Protein AF-A0A972RZ52-F1 (afdb_monomer_lite)

Secondary structure (DSSP, 8-state):
--HHHHHHHHHTTS------EEEES-HHHHTT--EEEEEES-HHHHHHHHHHHHHTT-EE-TT-SEEEEEEEEEGGG---HHHHHTTTS-SEEEEEEEEETTEEEEEEEEEE-S-----

Structure (mmCIF, N/CA/C/O backbone):
data_AF-A0A972RZ52-F1
#
_entry.id   AF-A0A972RZ52-F1
#
loop_
_atom_site.group_PDB
_atom_site.id
_atom_site.type_symbol
_atom_site.label_atom_id
_atom_site.label_alt_id
_atom_site.label_comp_id
_atom_site.label_asym_id
_atom_site.label_entity_id
_atom_site.label_seq_id
_atom_site.pdbx_PDB_ins_code
_atom_site.Cartn_x
_atom_site.Cartn_y
_atom_site.Cartn_z
_atom_site.occupancy
_atom_site.B_iso_or_equiv
_atom_site.auth_seq_id
_atom_site.auth_comp_id
_atom_site.auth_asym_id
_atom_site.auth_atom_id
_atom_site.pdbx_PDB_model_num
ATOM 1 N N . MET A 1 1 ? -23.171 27.360 -36.506 1.00 48.06 1 MET A N 1
ATOM 2 C CA . MET A 1 1 ? -22.912 25.990 -35.999 1.00 48.06 1 MET A CA 1
ATOM 3 C C . MET A 1 1 ? -21.419 25.613 -35.884 1.00 48.06 1 MET A C 1
ATOM 5 O O . MET A 1 1 ? -21.127 24.480 -35.544 1.00 48.06 1 MET A O 1
ATOM 9 N N . ARG A 1 2 ? -20.450 26.535 -36.072 1.00 52.03 2 ARG A N 1
ATOM 10 C CA . ARG A 1 2 ? -18.999 26.223 -36.000 1.00 52.03 2 ARG A CA 1
ATOM 11 C C . ARG A 1 2 ? -18.376 26.332 -34.592 1.00 52.03 2 ARG A C 1
ATOM 13 O O . ARG A 1 2 ? -17.298 25.805 -34.363 1.00 52.03 2 ARG A O 1
ATOM 20 N N . LYS A 1 3 ? -19.057 26.997 -33.645 1.00 50.22 3 LYS A N 1
ATOM 21 C CA . LYS A 1 3 ? -18.585 27.206 -32.258 1.00 50.22 3 LYS A CA 1
ATOM 22 C C . LYS A 1 3 ? -18.869 26.023 -31.317 1.00 50.22 3 LYS A C 1
ATOM 24 O O . LYS A 1 3 ? -18.185 25.879 -30.315 1.00 50.22 3 LYS A O 1
ATOM 29 N N . PHE A 1 4 ? -19.828 25.158 -31.661 1.00 55.56 4 PHE A N 1
ATOM 30 C CA . PHE A 1 4 ? -20.182 23.983 -30.851 1.00 55.56 4 PHE A CA 1
ATOM 31 C C . PHE A 1 4 ? -19.139 22.857 -30.974 1.00 55.56 4 PHE A C 1
ATOM 33 O O . PHE A 1 4 ? -18.868 22.152 -30.008 1.00 55.56 4 PHE A O 1
ATOM 40 N N . LEU A 1 5 ? -18.481 22.749 -32.138 1.00 57.00 5 LEU A N 1
ATOM 41 C CA . LEU A 1 5 ? -17.445 21.743 -32.395 1.00 57.00 5 LEU A CA 1
ATOM 42 C C . LEU A 1 5 ? -16.180 21.972 -31.545 1.00 57.00 5 LEU A C 1
ATOM 44 O O . LEU A 1 5 ? -15.565 21.019 -31.084 1.00 57.00 5 LEU A O 1
ATOM 48 N N . PHE A 1 6 ? -15.827 23.237 -31.285 1.00 59.28 6 PHE A N 1
ATOM 49 C CA . PHE A 1 6 ? -14.684 23.592 -30.435 1.00 59.28 6 PHE A CA 1
ATOM 50 C C . PHE A 1 6 ? -14.920 23.264 -28.954 1.00 59.28 6 PHE A C 1
ATOM 52 O O . PHE A 1 6 ? -13.983 22.888 -28.257 1.00 59.28 6 PHE A O 1
ATOM 59 N N . PHE A 1 7 ? -16.167 23.351 -28.480 1.00 56.84 7 PHE A N 1
ATOM 60 C CA . PHE A 1 7 ? -16.510 23.033 -27.091 1.00 56.84 7 PHE A CA 1
ATOM 61 C C . PHE A 1 7 ? -16.482 21.521 -26.821 1.00 56.84 7 PHE A C 1
ATOM 63 O O . PHE A 1 7 ? -16.008 21.090 -25.773 1.00 56.84 7 PHE A O 1
ATOM 70 N N . ALA A 1 8 ? -16.913 20.708 -27.792 1.00 61.59 8 ALA A N 1
ATOM 71 C CA . ALA A 1 8 ? -16.815 19.249 -27.711 1.00 61.59 8 ALA A CA 1
ATOM 72 C C . ALA A 1 8 ? -15.355 18.759 -27.745 1.00 61.59 8 ALA A C 1
ATOM 74 O O . ALA A 1 8 ? -15.001 17.821 -27.035 1.00 61.59 8 ALA A O 1
ATOM 75 N N . LEU A 1 9 ? -14.492 19.431 -28.518 1.00 58.88 9 LEU A N 1
ATOM 76 C CA . LEU A 1 9 ? -13.069 19.097 -28.596 1.00 58.88 9 LEU A CA 1
ATOM 77 C C . LEU A 1 9 ? -12.326 19.410 -27.287 1.00 58.88 9 LEU A C 1
ATOM 79 O O . LEU A 1 9 ? -11.442 18.655 -26.906 1.00 58.88 9 LEU A O 1
ATOM 83 N N . PHE A 1 10 ? -12.715 20.471 -26.569 1.00 59.97 10 PHE A N 1
ATOM 84 C CA . PHE A 1 10 ? -12.115 20.853 -25.284 1.00 59.97 10 PHE A CA 1
ATOM 85 C C . PHE A 1 10 ? -12.451 19.870 -24.147 1.00 59.97 10 PHE A C 1
ATOM 87 O O . PHE A 1 10 ? -11.610 19.600 -23.293 1.00 59.97 10 PHE A O 1
ATOM 94 N N . PHE A 1 11 ? -13.646 19.268 -24.164 1.00 56.78 11 PHE A N 1
ATOM 95 C CA . PHE A 1 11 ? -14.034 18.256 -23.173 1.00 56.78 11 PHE A CA 1
ATOM 96 C C . PHE A 1 11 ? -13.307 16.913 -23.348 1.00 56.78 11 PHE A C 1
ATOM 98 O O . PHE A 1 11 ? -13.110 16.203 -22.364 1.00 56.78 11 PHE A O 1
ATOM 105 N N . LEU A 1 12 ? -12.850 16.582 -24.561 1.00 58.09 12 LEU A N 1
ATOM 106 C CA . LEU A 1 12 ? -12.112 15.341 -24.837 1.00 58.09 12 LEU A CA 1
ATOM 107 C C . LEU A 1 12 ? -10.657 15.361 -24.336 1.00 58.09 12 LEU A C 1
ATOM 109 O O . LEU A 1 12 ? -10.047 14.305 -24.205 1.00 58.09 12 LEU A O 1
ATOM 113 N N . ILE A 1 13 ? -10.099 16.536 -24.025 1.00 56.44 13 ILE A N 1
ATOM 114 C CA . ILE A 1 13 ? -8.695 16.689 -23.592 1.00 56.44 13 ILE A CA 1
ATOM 115 C C . ILE A 1 13 ? -8.541 16.641 -22.061 1.00 56.44 13 ILE A C 1
ATOM 117 O O . ILE A 1 13 ? -7.428 16.523 -21.556 1.00 56.44 13 ILE A O 1
ATOM 121 N N . LEU A 1 14 ? -9.644 16.718 -21.305 1.00 50.62 14 LEU A N 1
ATOM 122 C CA . LEU A 1 14 ? -9.623 16.790 -19.836 1.00 50.62 14 LEU A CA 1
ATOM 123 C C . LEU A 1 14 ? -9.832 15.435 -19.137 1.00 50.62 14 LEU A C 1
ATOM 125 O O . LEU A 1 14 ? -9.750 15.362 -17.914 1.00 50.62 14 LEU A O 1
ATOM 129 N N . SER A 1 15 ? -10.057 14.345 -19.876 1.00 48.22 15 SER A N 1
ATOM 130 C CA . SER A 1 15 ? -10.296 13.008 -19.311 1.00 48.22 15 SER A CA 1
ATOM 131 C C . SER A 1 15 ? -9.044 12.118 -19.250 1.00 48.22 15 SER A C 1
ATOM 133 O O . SER A 1 15 ? -9.144 10.906 -19.427 1.00 48.22 15 SER A O 1
ATOM 135 N N . SER A 1 16 ? -7.856 12.679 -19.002 1.00 40.91 16 SER A N 1
ATOM 136 C CA . SER A 1 16 ? -6.652 11.875 -18.732 1.00 40.91 16 SER A CA 1
ATOM 137 C C . SER A 1 16 ? -6.594 11.500 -17.248 1.00 40.91 16 SER A C 1
ATOM 139 O O . SER A 1 16 ? -5.835 12.076 -16.468 1.00 40.91 16 SER A O 1
ATOM 141 N N . CYS A 1 17 ? -7.419 10.536 -16.840 1.00 51.47 17 CYS A N 1
ATOM 142 C CA . CYS A 1 17 ? -7.297 9.920 -15.524 1.00 51.47 17 CYS A CA 1
ATOM 143 C C . CYS A 1 17 ? -6.056 9.009 -15.523 1.00 51.47 17 CYS A C 1
ATOM 145 O O . CYS A 1 17 ? -5.949 8.098 -16.341 1.00 51.47 17 CYS A O 1
ATOM 147 N N . LYS A 1 18 ? -5.097 9.272 -14.629 1.00 62.56 18 LYS A N 1
ATOM 148 C CA . LYS A 1 18 ? -3.936 8.403 -14.387 1.00 62.56 18 LYS A CA 1
ATOM 149 C C . LYS A 1 18 ? -4.459 7.021 -13.965 1.00 62.56 18 LYS 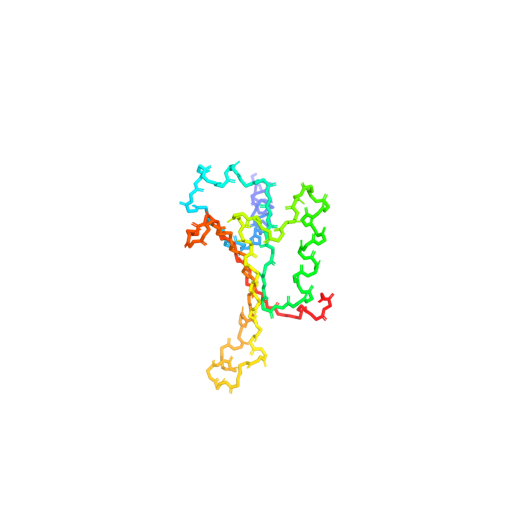A C 1
ATOM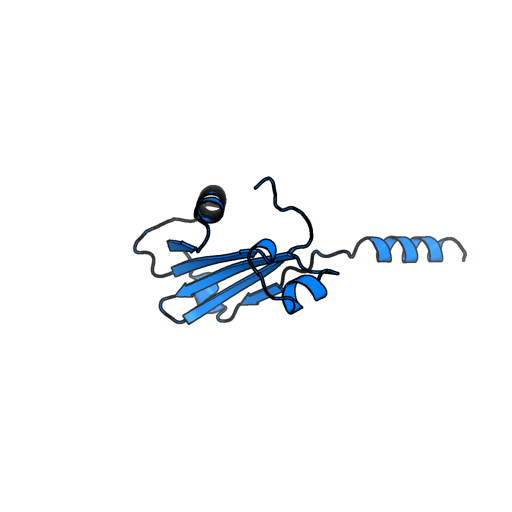 151 O O . LYS A 1 18 ? -5.184 6.921 -12.978 1.00 62.56 18 LYS A O 1
ATOM 156 N N . ASN A 1 19 ? -4.139 5.970 -14.718 1.00 65.25 19 ASN A N 1
ATOM 157 C CA . ASN A 1 19 ? -4.719 4.633 -14.544 1.00 65.25 19 ASN A CA 1
ATOM 158 C C . ASN A 1 19 ? -4.147 3.901 -13.311 1.00 65.25 19 ASN A C 1
ATOM 160 O O . ASN A 1 19 ? -3.407 2.931 -13.447 1.00 65.25 19 ASN A O 1
ATOM 164 N N . MET A 1 20 ? -4.485 4.345 -12.096 1.00 78.56 20 MET A N 1
ATOM 165 C CA . MET A 1 20 ? -4.235 3.560 -10.885 1.00 78.56 20 MET A CA 1
ATOM 166 C C . MET A 1 20 ? -5.298 2.463 -10.782 1.00 78.56 20 MET A C 1
ATOM 168 O O . MET A 1 20 ? -6.478 2.733 -10.542 1.00 78.56 20 MET A O 1
ATOM 172 N N . TYR A 1 21 ? -4.887 1.205 -10.930 1.00 87.81 21 TYR A N 1
ATOM 173 C CA . TYR A 1 21 ? -5.773 0.081 -10.655 1.00 87.81 21 TYR A CA 1
ATOM 174 C C . TYR A 1 21 ? -6.053 0.026 -9.152 1.00 87.81 21 TYR A C 1
ATOM 176 O O . TYR A 1 21 ? -5.124 0.018 -8.346 1.00 87.81 21 TYR A O 1
ATOM 184 N N . SER A 1 22 ? -7.322 -0.057 -8.754 1.00 92.69 22 SER A N 1
ATOM 185 C CA . SER A 1 22 ? -7.706 -0.274 -7.359 1.00 92.69 22 SER A CA 1
ATOM 186 C C . SER A 1 22 ? -8.894 -1.224 -7.246 1.00 92.69 22 SER A C 1
ATOM 188 O O . SER A 1 22 ? -9.759 -1.281 -8.120 1.00 92.69 22 SER A O 1
ATOM 190 N N . LYS A 1 23 ? -8.922 -2.014 -6.171 1.00 94.75 23 LYS A N 1
ATOM 191 C CA . LYS A 1 23 ? -10.006 -2.952 -5.883 1.00 94.75 23 LYS A CA 1
ATOM 192 C C . LYS A 1 23 ? -10.187 -3.132 -4.381 1.00 94.75 23 LYS A C 1
ATOM 194 O O . LYS A 1 23 ? -9.249 -3.482 -3.667 1.00 94.75 23 LYS A O 1
ATOM 199 N N . VAL A 1 24 ? -11.426 -2.953 -3.930 1.00 96.31 24 VAL A N 1
ATOM 200 C CA . VAL A 1 24 ? -11.885 -3.320 -2.585 1.00 96.31 24 VAL A CA 1
ATOM 201 C C . VAL A 1 24 ? -12.481 -4.725 -2.663 1.00 96.31 24 VAL A C 1
ATOM 203 O O . VAL A 1 24 ? -13.443 -4.948 -3.399 1.00 96.31 24 VAL A O 1
ATOM 206 N N . PHE A 1 25 ? -11.891 -5.675 -1.945 1.00 95.88 25 PHE A N 1
ATOM 207 C CA . PHE A 1 25 ? -12.330 -7.075 -1.901 1.00 95.88 25 PHE A CA 1
ATOM 208 C C . PHE A 1 25 ? -13.338 -7.317 -0.780 1.00 95.88 25 PHE A C 1
ATOM 210 O O . PHE A 1 25 ? -14.229 -8.147 -0.932 1.00 95.88 25 PHE A O 1
ATOM 217 N N . ASP A 1 26 ? -13.222 -6.561 0.312 1.00 94.38 26 ASP A N 1
ATOM 218 C CA . ASP A 1 26 ? -14.180 -6.571 1.410 1.00 94.38 26 ASP A CA 1
ATOM 219 C C . ASP A 1 26 ? -14.497 -5.136 1.837 1.00 94.38 26 ASP A C 1
ATOM 221 O O . ASP A 1 26 ? -13.665 -4.444 2.424 1.00 94.38 26 ASP A O 1
ATOM 225 N N . LYS A 1 27 ? -15.706 -4.681 1.499 1.00 94.88 27 LYS A N 1
ATOM 226 C CA . LYS A 1 27 ? -16.156 -3.313 1.779 1.00 94.88 27 LYS A CA 1
ATOM 227 C C . LYS A 1 27 ? -16.452 -3.081 3.256 1.00 94.88 27 LYS A C 1
ATOM 229 O O . LYS A 1 27 ? -16.267 -1.960 3.719 1.00 94.88 27 LYS A O 1
ATOM 234 N N . GLU A 1 28 ? -16.925 -4.096 3.972 1.00 95.25 28 GLU A N 1
ATOM 235 C CA . GLU A 1 28 ? -17.279 -3.947 5.385 1.00 95.25 28 GLU A CA 1
ATOM 236 C C . GLU A 1 28 ? -16.022 -3.903 6.242 1.00 95.25 28 GLU A C 1
ATOM 238 O O . GLU A 1 28 ? -15.889 -3.036 7.102 1.00 95.25 28 GLU A O 1
ATOM 243 N N . GLU A 1 29 ? -15.048 -4.753 5.930 1.00 94.31 29 GLU A N 1
ATOM 244 C CA . GLU A 1 29 ? -13.754 -4.745 6.603 1.00 94.31 29 GLU A CA 1
ATOM 245 C C . GLU A 1 29 ? -12.936 -3.486 6.259 1.00 94.31 29 GLU A C 1
ATOM 247 O O . GLU A 1 29 ? -12.285 -2.914 7.130 1.00 94.31 29 GLU A O 1
ATOM 252 N N . ALA A 1 30 ? -13.010 -2.983 5.018 1.00 93.38 30 ALA A N 1
ATOM 253 C CA . ALA A 1 30 ? -12.307 -1.758 4.620 1.00 93.38 30 ALA A CA 1
ATOM 254 C C . ALA A 1 30 ? -12.734 -0.520 5.433 1.00 93.38 30 ALA A C 1
ATOM 256 O O . ALA A 1 30 ? -11.905 0.346 5.707 1.00 93.38 30 ALA A O 1
ATOM 257 N N . LYS A 1 31 ? -14.003 -0.444 5.858 1.00 93.81 31 LYS A N 1
ATOM 258 C CA . LYS A 1 31 ? -14.515 0.646 6.712 1.00 93.81 31 LYS A CA 1
ATOM 259 C C . LYS A 1 31 ? -13.997 0.574 8.153 1.00 93.81 31 LYS A C 1
ATOM 261 O O . LYS A 1 31 ? -14.089 1.559 8.876 1.00 93.81 31 LYS A O 1
ATOM 266 N N . GLN A 1 32 ? -13.483 -0.579 8.578 1.00 94.62 32 GLN A N 1
ATOM 267 C CA . GLN A 1 32 ? -13.044 -0.838 9.952 1.00 94.62 32 GLN A CA 1
ATOM 268 C C . GLN A 1 32 ? -11.531 -0.655 10.144 1.00 94.62 32 GLN A C 1
ATOM 270 O O . GLN A 1 32 ? -11.011 -0.936 11.225 1.00 94.62 32 GLN A O 1
ATOM 275 N N . ILE A 1 33 ? -10.801 -0.201 9.121 1.00 93.44 33 ILE A N 1
ATOM 276 C CA . ILE A 1 33 ? -9.354 0.021 9.206 1.00 93.44 33 ILE A CA 1
ATOM 277 C C . ILE A 1 33 ? -9.086 1.245 10.090 1.00 93.44 33 ILE A C 1
ATOM 279 O O . ILE A 1 33 ? -9.339 2.379 9.695 1.00 93.44 33 ILE A O 1
ATOM 283 N N . TYR A 1 34 ? -8.542 1.015 11.286 1.00 91.88 34 TYR A N 1
ATOM 284 C CA . TYR A 1 34 ? -8.265 2.065 12.279 1.00 91.88 34 TYR A CA 1
ATOM 285 C C . TYR A 1 34 ? -6.776 2.218 12.635 1.00 91.88 34 TYR A C 1
ATOM 287 O O . TYR A 1 34 ? -6.397 3.164 13.332 1.00 91.88 34 TYR A O 1
ATOM 295 N N . CYS A 1 35 ? -5.951 1.264 12.202 1.00 95.56 35 CYS A N 1
ATOM 296 C CA . CYS A 1 35 ? -4.498 1.249 12.326 1.00 95.56 35 CYS A CA 1
ATOM 297 C C . CYS A 1 35 ? -3.898 0.516 11.122 1.00 95.56 35 CYS A C 1
ATOM 299 O O . CYS A 1 35 ? -4.618 -0.187 10.408 1.00 95.56 35 CYS A O 1
ATOM 301 N N . LEU A 1 36 ? -2.586 0.641 10.919 1.00 97.38 36 LEU A N 1
ATOM 302 C CA . LEU A 1 36 ? -1.834 -0.125 9.926 1.00 97.38 36 LEU A CA 1
ATOM 303 C C . LEU A 1 36 ? -0.471 -0.563 10.480 1.00 97.38 36 LEU A C 1
ATOM 305 O O . LEU A 1 36 ? 0.217 0.195 11.159 1.00 97.38 36 LEU A O 1
ATOM 309 N N . ASN A 1 37 ? -0.052 -1.776 10.134 1.00 97.38 37 ASN A N 1
ATOM 310 C CA . ASN A 1 37 ? 1.331 -2.239 10.234 1.00 97.38 37 ASN A CA 1
ATOM 311 C C . ASN A 1 37 ? 1.940 -2.254 8.826 1.00 97.38 37 ASN A C 1
ATOM 313 O O . ASN A 1 37 ? 1.525 -3.061 7.989 1.00 97.38 37 ASN A O 1
ATOM 317 N N . VAL A 1 38 ? 2.884 -1.357 8.547 1.00 97.00 38 VAL A N 1
ATOM 318 C CA . VAL A 1 38 ? 3.499 -1.232 7.220 1.00 97.00 38 VAL A CA 1
ATOM 319 C C . VAL A 1 38 ? 4.638 -2.238 7.078 1.00 97.00 38 VAL A C 1
ATOM 321 O O . VAL A 1 38 ? 5.513 -2.347 7.935 1.00 97.00 38 VAL A O 1
ATOM 324 N N . LYS A 1 39 ? 4.630 -2.994 5.980 1.00 95.94 39 LYS A N 1
ATOM 325 C CA . LYS A 1 39 ? 5.722 -3.885 5.576 1.00 95.94 39 LYS A CA 1
ATOM 326 C C . LYS A 1 39 ? 5.945 -3.749 4.082 1.00 95.94 39 LYS A C 1
ATOM 328 O O . LYS A 1 39 ? 4.989 -3.588 3.337 1.00 95.94 39 LYS A O 1
ATOM 333 N N . GLY A 1 40 ? 7.176 -3.909 3.625 1.00 94.19 40 GLY A N 1
ATOM 334 C CA . GLY A 1 40 ? 7.452 -3.875 2.197 1.00 94.19 40 GLY A CA 1
ATOM 335 C C . GLY A 1 40 ? 8.867 -4.281 1.846 1.00 94.19 40 GLY A C 1
ATOM 336 O O . GLY A 1 40 ? 9.698 -4.445 2.738 1.00 94.19 40 GLY A O 1
ATOM 337 N N . ASN A 1 41 ? 9.118 -4.455 0.552 1.00 92.94 41 ASN A N 1
ATOM 338 C CA . ASN A 1 41 ? 10.410 -4.895 0.021 1.00 92.94 41 ASN A CA 1
ATOM 339 C C . ASN A 1 41 ? 11.413 -3.750 -0.212 1.00 92.94 41 ASN A C 1
ATOM 341 O O . ASN A 1 41 ? 12.581 -4.025 -0.468 1.00 92.94 41 ASN A O 1
ATOM 345 N N . ASP A 1 42 ? 10.975 -2.494 -0.110 1.00 90.62 42 ASP A N 1
ATOM 346 C CA . ASP A 1 42 ? 11.807 -1.300 -0.259 1.00 90.62 42 ASP A CA 1
ATOM 347 C C . ASP A 1 42 ? 11.696 -0.440 1.013 1.00 90.62 42 ASP A C 1
ATOM 349 O O . ASP A 1 42 ? 10.639 0.106 1.335 1.00 90.62 42 ASP A O 1
ATOM 353 N N . MET A 1 43 ? 12.788 -0.356 1.780 1.00 91.00 43 MET A N 1
ATOM 354 C CA . MET A 1 43 ? 12.822 0.351 3.069 1.00 91.00 43 MET A CA 1
ATOM 355 C C . MET A 1 43 ? 12.580 1.856 2.915 1.00 91.00 43 MET A C 1
ATOM 357 O O . MET A 1 43 ? 11.953 2.484 3.776 1.00 91.00 43 MET A O 1
ATOM 361 N N . PHE A 1 44 ? 13.070 2.436 1.825 1.00 89.88 44 PHE A N 1
ATOM 362 C CA . PHE A 1 44 ? 12.969 3.862 1.586 1.00 89.88 44 PHE A CA 1
ATOM 363 C C . PHE A 1 44 ? 11.522 4.244 1.243 1.00 89.88 44 PHE A C 1
ATOM 365 O O . PHE A 1 44 ? 10.946 5.155 1.849 1.00 89.88 44 PHE A O 1
ATOM 372 N N . LEU A 1 45 ? 10.890 3.469 0.358 1.00 89.88 45 LEU A N 1
ATOM 373 C CA . LEU A 1 45 ? 9.477 3.631 0.031 1.00 89.88 45 LEU A CA 1
ATOM 374 C C . LEU A 1 45 ? 8.586 3.432 1.264 1.00 89.88 45 LEU A C 1
ATOM 376 O O . LEU A 1 45 ? 7.688 4.241 1.500 1.00 89.88 45 LEU A O 1
ATOM 380 N N . ASN A 1 46 ? 8.861 2.412 2.085 1.00 92.81 46 ASN A N 1
ATOM 381 C CA . ASN A 1 46 ? 8.127 2.193 3.335 1.00 92.81 46 ASN A CA 1
ATOM 382 C C . ASN A 1 46 ? 8.188 3.427 4.242 1.00 92.81 46 ASN A C 1
ATOM 384 O O . ASN A 1 46 ? 7.155 3.871 4.731 1.00 92.81 46 ASN A O 1
ATOM 388 N N . THR A 1 47 ? 9.370 4.024 4.412 1.00 94.81 47 THR A N 1
ATOM 389 C CA . THR A 1 47 ? 9.555 5.216 5.257 1.00 94.81 47 THR A CA 1
ATOM 390 C C . THR A 1 47 ? 8.717 6.398 4.760 1.00 94.81 47 THR A C 1
ATOM 392 O O . THR A 1 47 ? 8.069 7.084 5.555 1.00 94.81 47 THR A O 1
ATOM 395 N N . LYS A 1 48 ? 8.666 6.618 3.438 1.00 94.44 48 LYS A N 1
ATOM 396 C CA . LYS A 1 48 ? 7.800 7.649 2.843 1.00 94.44 48 LYS A CA 1
ATOM 397 C C . LYS A 1 48 ? 6.323 7.361 3.071 1.00 94.44 48 LYS A C 1
ATOM 399 O O . LYS A 1 48 ? 5.582 8.256 3.468 1.00 94.44 48 LYS A O 1
ATOM 404 N N . VAL A 1 49 ? 5.901 6.120 2.849 1.00 94.44 49 VAL A N 1
ATOM 405 C CA . VAL A 1 49 ? 4.510 5.694 3.039 1.00 94.44 49 VAL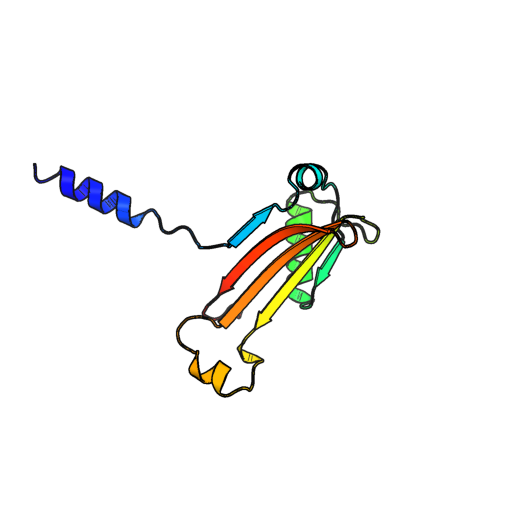 A CA 1
ATOM 406 C C . VAL A 1 49 ? 4.083 5.869 4.493 1.00 94.44 49 VAL A C 1
ATOM 408 O O . VAL A 1 49 ? 3.019 6.421 4.750 1.00 94.44 49 VAL A O 1
ATOM 411 N N . GLU A 1 50 ? 4.920 5.474 5.452 1.00 95.69 50 GLU A N 1
ATOM 412 C CA . GLU A 1 50 ? 4.649 5.682 6.874 1.00 95.69 50 GLU A CA 1
ATOM 413 C C . GLU A 1 50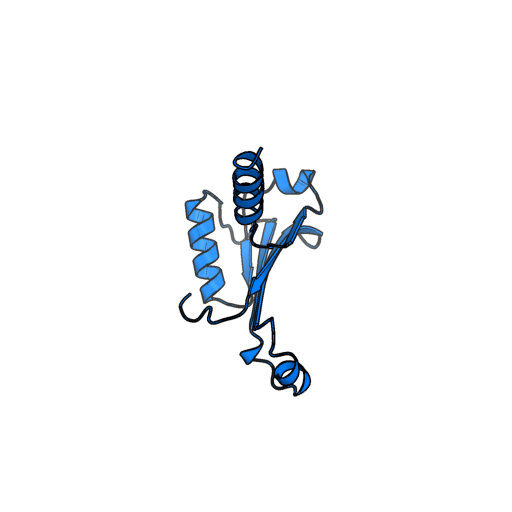 ? 4.499 7.165 7.225 1.00 95.69 50 GLU A C 1
ATOM 415 O O . GLU A 1 50 ? 3.598 7.528 7.984 1.00 95.69 50 GLU A O 1
ATOM 420 N N . LYS A 1 51 ? 5.356 8.029 6.665 1.00 95.44 51 LYS A N 1
ATOM 421 C CA . LYS A 1 51 ? 5.255 9.480 6.850 1.00 95.44 51 LYS A CA 1
ATOM 422 C C . LYS A 1 51 ? 3.918 10.012 6.325 1.00 95.44 51 LYS A C 1
ATOM 424 O O . LYS A 1 51 ? 3.194 10.646 7.088 1.00 95.44 51 LYS A O 1
ATOM 429 N N . TYR A 1 52 ? 3.556 9.685 5.082 1.00 93.75 52 TYR A N 1
ATOM 430 C CA . TYR A 1 52 ? 2.275 10.094 4.500 1.00 93.75 52 TYR A CA 1
ATOM 431 C C . TYR A 1 52 ? 1.082 9.577 5.313 1.00 93.75 52 TYR A C 1
ATOM 433 O O . TYR A 1 52 ? 0.168 10.331 5.619 1.00 93.75 52 TYR A O 1
ATOM 441 N N . LEU A 1 53 ? 1.086 8.311 5.733 1.00 93.62 53 LEU A N 1
ATOM 442 C CA . LEU A 1 53 ? -0.012 7.753 6.528 1.00 93.62 53 LEU A CA 1
ATOM 443 C C . LEU A 1 53 ? -0.199 8.483 7.864 1.00 93.62 53 LEU A C 1
ATOM 445 O O . LEU A 1 53 ? -1.336 8.755 8.250 1.00 93.62 53 LEU A O 1
ATOM 449 N N . LYS A 1 54 ? 0.897 8.840 8.545 1.00 93.56 54 LYS A N 1
ATOM 450 C CA . LYS A 1 54 ? 0.843 9.640 9.779 1.00 93.56 54 LYS A CA 1
ATOM 451 C C . LYS A 1 54 ? 0.280 11.039 9.528 1.00 93.56 54 LYS A C 1
ATOM 453 O O . LYS A 1 54 ? -0.548 11.491 10.311 1.00 93.56 54 LYS A O 1
ATOM 458 N N . GLU A 1 55 ? 0.684 11.699 8.440 1.00 94.50 55 GLU A N 1
ATOM 459 C CA . GLU A 1 55 ? 0.161 13.020 8.045 1.00 94.50 55 GLU A CA 1
ATOM 460 C C . GLU A 1 55 ? -1.352 12.988 7.771 1.00 94.50 55 GLU A C 1
ATOM 462 O O . GLU A 1 55 ? -2.058 13.937 8.102 1.00 94.50 55 GLU A O 1
ATOM 467 N N . TYR A 1 56 ? -1.869 11.871 7.249 1.00 89.69 56 TYR A N 1
ATOM 468 C CA . TYR A 1 56 ? -3.303 11.639 7.035 1.00 89.69 56 TYR A CA 1
ATOM 469 C C . TYR A 1 56 ? -4.035 11.049 8.259 1.00 89.69 56 TYR A C 1
ATOM 471 O O . TYR A 1 56 ? -5.203 10.673 8.158 1.00 89.69 56 TYR A O 1
ATOM 479 N N . GLY A 1 57 ? -3.379 10.969 9.422 1.00 89.44 57 GLY A N 1
ATOM 480 C CA . GLY A 1 57 ? -4.012 10.590 10.690 1.00 89.44 57 GLY A CA 1
ATOM 481 C C . GLY A 1 57 ? -4.150 9.085 10.946 1.00 89.44 57 GLY A C 1
ATOM 482 O O . GLY A 1 57 ? -4.863 8.689 11.870 1.00 89.44 57 GLY A O 1
ATOM 483 N N . PHE A 1 58 ? -3.471 8.223 10.183 1.00 91.81 58 PHE A N 1
ATOM 484 C CA . PHE A 1 58 ? -3.448 6.787 10.477 1.00 91.81 58 PHE A CA 1
ATOM 485 C C . PHE A 1 58 ? -2.535 6.466 11.665 1.00 91.81 58 PHE A C 1
ATOM 487 O O . PHE A 1 58 ? -1.394 6.924 11.755 1.00 91.81 58 PHE A O 1
ATOM 494 N N . ARG A 1 59 ? -3.010 5.582 12.549 1.00 95.94 59 ARG A N 1
ATOM 495 C CA . ARG A 1 59 ? -2.196 4.995 13.621 1.00 95.94 59 ARG A CA 1
ATOM 496 C C . ARG A 1 59 ? -1.315 3.883 13.064 1.00 95.94 59 ARG A C 1
ATOM 498 O O . ARG A 1 59 ? -1.830 2.910 12.514 1.00 95.94 59 ARG A O 1
ATOM 505 N N . LEU A 1 60 ? 0.001 4.008 13.224 1.00 96.50 60 LEU A N 1
ATOM 506 C CA . LEU A 1 60 ? 0.945 2.963 12.831 1.00 96.50 60 LEU A CA 1
ATOM 507 C C . LEU A 1 60 ? 1.379 2.156 14.052 1.00 96.50 60 LEU A C 1
ATOM 509 O O . LEU A 1 60 ? 2.041 2.682 14.945 1.00 96.50 60 LEU A O 1
ATOM 513 N N . GLU A 1 61 ? 1.010 0.878 14.087 1.00 96.75 61 GLU A N 1
ATOM 514 C CA . GLU A 1 61 ? 1.213 0.011 15.250 1.00 96.75 61 GLU A CA 1
ATOM 515 C C . GLU A 1 61 ? 1.781 -1.344 14.816 1.00 96.75 61 GLU A C 1
ATOM 517 O O . GLU A 1 61 ? 1.235 -2.012 13.937 1.00 96.75 61 GLU A O 1
ATOM 522 N N . LYS A 1 62 ? 2.858 -1.802 15.471 1.00 94.12 62 LYS A N 1
ATOM 523 C CA . LYS A 1 62 ? 3.509 -3.086 15.139 1.00 94.12 62 LYS A CA 1
ATOM 524 C C . LYS A 1 62 ? 2.576 -4.294 15.301 1.00 94.12 62 LYS A C 1
ATOM 526 O O . LYS A 1 62 ? 2.706 -5.259 14.554 1.00 94.12 62 LYS A O 1
ATOM 531 N N . ASN A 1 63 ? 1.628 -4.216 16.235 1.00 95.06 63 ASN A N 1
ATOM 532 C CA . ASN A 1 63 ? 0.669 -5.281 16.545 1.00 95.06 63 ASN A CA 1
ATOM 533 C C . ASN A 1 63 ? -0.717 -5.041 15.920 1.00 95.06 63 ASN A C 1
ATOM 535 O O . ASN A 1 63 ? -1.686 -5.687 16.313 1.00 95.06 63 ASN A O 1
ATOM 539 N N . CYS A 1 64 ? -0.829 -4.122 14.956 1.00 96.38 64 CYS A N 1
ATOM 540 C CA . CYS A 1 64 ? -2.092 -3.883 14.271 1.00 96.38 64 CYS A CA 1
ATOM 541 C C . CYS A 1 64 ? -2.548 -5.140 13.498 1.00 96.38 64 CYS A C 1
ATOM 543 O O . CYS A 1 64 ? -1.737 -5.732 12.775 1.00 96.38 64 CYS A O 1
ATOM 545 N N . PRO A 1 65 ? -3.837 -5.533 13.576 1.00 96.56 65 PRO A N 1
ATOM 546 C CA . PRO A 1 65 ? -4.367 -6.651 12.793 1.00 96.56 65 PRO A CA 1
ATOM 547 C C . PRO A 1 65 ? -4.383 -6.369 11.285 1.00 96.56 65 PRO A C 1
ATOM 549 O O . PRO A 1 65 ? -4.381 -7.312 10.489 1.00 96.56 65 PRO A O 1
ATOM 552 N N . TYR A 1 66 ? -4.389 -5.090 10.894 1.00 97.75 66 TYR A N 1
ATOM 553 C CA . TYR A 1 66 ? -4.308 -4.661 9.505 1.00 97.75 66 TYR A CA 1
ATOM 554 C C . TYR A 1 66 ? -2.864 -4.420 9.097 1.00 97.75 66 TYR A C 1
ATOM 556 O O . TYR A 1 66 ? -2.134 -3.643 9.713 1.00 97.75 66 TYR A O 1
ATOM 564 N N . ARG A 1 67 ? -2.460 -5.060 8.009 1.00 97.69 67 ARG A N 1
ATOM 565 C CA . ARG A 1 67 ? -1.110 -4.992 7.474 1.00 97.69 67 ARG A CA 1
ATOM 566 C C . ARG A 1 67 ? -1.141 -4.386 6.085 1.00 97.69 67 ARG A C 1
ATOM 568 O O . ARG A 1 67 ? -1.794 -4.936 5.201 1.00 97.69 67 ARG A O 1
ATOM 575 N N . LEU A 1 68 ? -0.427 -3.282 5.902 1.00 97.88 68 LEU A N 1
ATOM 576 C CA . LEU A 1 68 ? -0.183 -2.695 4.592 1.00 97.88 68 LEU A CA 1
ATOM 577 C C . LEU A 1 68 ? 1.104 -3.293 4.025 1.00 97.88 68 LEU A C 1
ATOM 579 O O . LEU A 1 68 ? 2.190 -3.014 4.523 1.00 97.88 68 LEU A O 1
ATOM 583 N N . GLU A 1 69 ? 0.977 -4.113 2.990 1.00 97.75 69 GLU A N 1
ATOM 584 C CA . GLU A 1 69 ? 2.096 -4.537 2.156 1.00 97.75 69 GLU A CA 1
ATOM 585 C C . GLU A 1 69 ? 2.359 -3.506 1.059 1.00 97.75 69 GLU A C 1
ATOM 587 O O . GLU A 1 69 ? 1.472 -3.208 0.256 1.00 97.75 69 GLU A O 1
ATOM 592 N N . VAL A 1 70 ? 3.589 -3.009 1.011 1.00 96.38 70 VAL A N 1
ATOM 593 C CA . VAL A 1 70 ? 4.118 -2.123 -0.022 1.00 96.38 70 VAL A CA 1
ATOM 594 C C . VAL A 1 70 ? 5.119 -2.915 -0.854 1.00 96.38 70 VAL A C 1
ATOM 596 O O . VAL A 1 70 ? 6.112 -3.425 -0.338 1.00 96.38 70 VAL A O 1
ATOM 599 N N . PHE A 1 71 ? 4.856 -3.052 -2.146 1.00 94.44 71 PHE A N 1
ATOM 600 C CA . PHE A 1 71 ? 5.724 -3.792 -3.050 1.00 94.44 71 PHE A CA 1
ATOM 601 C C . PHE A 1 71 ? 6.111 -2.929 -4.241 1.00 94.44 71 PHE A C 1
ATOM 603 O O . PHE A 1 71 ? 5.240 -2.489 -4.989 1.00 94.44 71 PHE A O 1
ATOM 610 N N . ALA A 1 72 ? 7.409 -2.735 -4.441 1.00 90.81 72 ALA A N 1
ATOM 611 C CA . ALA A 1 72 ? 7.960 -2.092 -5.625 1.00 90.81 72 ALA A CA 1
ATOM 612 C C . ALA A 1 72 ? 8.671 -3.129 -6.502 1.00 90.81 72 ALA A C 1
ATOM 614 O O . ALA A 1 72 ? 9.545 -3.856 -6.028 1.00 90.81 72 ALA A O 1
ATOM 615 N N . LEU A 1 73 ? 8.311 -3.185 -7.783 1.00 87.38 73 LEU A N 1
ATOM 616 C CA . LEU A 1 73 ? 9.066 -3.905 -8.808 1.00 87.38 73 LEU A CA 1
ATOM 617 C C . LEU A 1 73 ? 9.776 -2.885 -9.694 1.00 87.38 73 LEU A C 1
ATOM 619 O O . LEU A 1 73 ? 9.115 -1.972 -10.182 1.00 87.38 73 LEU A O 1
ATOM 623 N N . LYS A 1 74 ? 11.082 -3.064 -9.921 1.00 83.62 74 LYS A N 1
ATOM 624 C CA . LYS A 1 74 ? 11.904 -2.284 -10.862 1.00 83.62 74 LYS A CA 1
ATOM 625 C C . LYS A 1 74 ? 12.462 -3.234 -11.923 1.00 83.62 74 LYS A C 1
ATOM 627 O O . LYS A 1 74 ? 13.239 -4.129 -11.588 1.00 83.62 74 LYS A O 1
ATOM 632 N N . LEU A 1 75 ? 12.089 -3.068 -13.192 1.00 74.19 75 LEU A N 1
ATOM 633 C CA . LEU A 1 75 ? 12.556 -3.941 -14.278 1.00 74.19 75 LEU A CA 1
ATOM 634 C C . LEU A 1 75 ? 14.036 -3.763 -14.623 1.00 74.19 75 LEU A C 1
ATOM 636 O O . LEU A 1 75 ? 14.622 -4.678 -15.196 1.00 74.19 75 LEU A O 1
ATOM 640 N N . SER A 1 76 ? 14.675 -2.667 -14.201 1.00 65.50 76 SER A N 1
ATOM 641 C CA . SER A 1 76 ? 16.138 -2.523 -14.258 1.00 65.50 76 SER A CA 1
ATOM 642 C C . SER A 1 76 ? 16.882 -3.640 -13.511 1.00 65.50 76 SER A C 1
ATOM 644 O O . SER A 1 76 ? 18.048 -3.900 -13.792 1.00 65.50 76 SER A O 1
ATOM 646 N N . GLN A 1 77 ? 16.205 -4.351 -12.601 1.00 62.59 77 GLN A N 1
ATOM 647 C CA . GLN A 1 77 ? 16.740 -5.511 -11.883 1.00 62.59 77 GLN A CA 1
ATOM 648 C C . GLN A 1 77 ? 16.553 -6.841 -12.646 1.00 62.59 77 GLN A C 1
ATOM 650 O O . GLN A 1 77 ? 17.030 -7.886 -12.200 1.00 62.59 77 GLN A O 1
ATOM 655 N N . CYS A 1 78 ? 15.861 -6.848 -13.791 1.00 63.06 78 CYS A N 1
ATOM 656 C CA . CYS A 1 78 ? 15.613 -8.046 -14.591 1.00 63.06 78 CYS A CA 1
ATOM 657 C C . CYS A 1 78 ? 16.673 -8.231 -15.692 1.00 63.06 78 CYS A C 1
ATOM 659 O O . CYS A 1 78 ? 16.688 -7.525 -16.695 1.00 63.06 78 CYS A O 1
ATOM 661 N N . ASN A 1 79 ? 17.500 -9.274 -15.575 1.00 64.19 79 ASN A N 1
ATOM 662 C CA . ASN A 1 79 ? 18.557 -9.581 -16.553 1.00 64.19 79 ASN A CA 1
ATOM 663 C C . ASN A 1 79 ? 18.099 -10.403 -17.773 1.00 64.19 79 ASN A C 1
ATOM 665 O O . ASN A 1 79 ? 18.915 -10.736 -18.633 1.00 64.19 79 ASN A O 1
ATOM 669 N N . SER A 1 80 ? 16.813 -10.755 -17.870 1.00 62.84 80 SER A N 1
ATOM 670 C CA . SER A 1 80 ? 16.329 -11.606 -18.963 1.00 62.84 80 SER A CA 1
ATOM 671 C C . SER A 1 80 ? 16.248 -10.844 -20.302 1.00 62.84 80 SER A C 1
ATOM 673 O O . SER A 1 80 ? 15.779 -9.702 -20.320 1.00 62.84 80 SER A O 1
ATOM 675 N N . PRO A 1 81 ? 16.612 -11.469 -21.441 1.00 60.81 81 PRO A N 1
ATOM 676 C CA . PRO A 1 81 ? 16.440 -10.874 -22.772 1.00 60.81 81 PRO A CA 1
ATOM 677 C C . PRO A 1 81 ? 14.993 -10.455 -23.065 1.00 60.81 81 PRO A C 1
ATOM 679 O O . PRO A 1 81 ? 14.770 -9.421 -23.683 1.00 60.81 81 PRO A O 1
ATOM 682 N N . LYS A 1 82 ? 14.013 -11.209 -22.541 1.00 61.22 82 LYS A N 1
ATOM 683 C CA . LYS A 1 82 ? 12.575 -10.914 -22.645 1.00 61.22 82 LYS A CA 1
ATOM 684 C C . LYS A 1 82 ? 12.189 -9.607 -21.941 1.00 61.22 82 LYS A C 1
ATOM 686 O O . LYS A 1 82 ? 11.363 -8.865 -22.452 1.00 61.22 82 LYS A O 1
ATOM 691 N N . GLY A 1 83 ? 12.792 -9.320 -20.784 1.00 58.78 83 GLY A N 1
ATOM 692 C CA . GLY A 1 83 ? 12.600 -8.051 -20.073 1.00 58.78 83 GLY A CA 1
ATOM 693 C C . GLY A 1 83 ? 13.201 -6.867 -20.831 1.00 58.78 83 GLY A C 1
ATOM 694 O O . GLY A 1 83 ? 12.577 -5.818 -20.911 1.00 58.78 83 GLY A O 1
ATOM 695 N N . LYS A 1 84 ? 14.362 -7.066 -21.470 1.00 60.28 84 LYS A N 1
ATOM 696 C CA . LYS A 1 84 ? 15.028 -6.043 -22.296 1.00 60.28 84 LYS A CA 1
ATOM 697 C C . LYS A 1 84 ? 14.304 -5.773 -23.623 1.00 60.28 84 LYS A C 1
ATOM 699 O O . LYS A 1 84 ? 14.321 -4.645 -24.098 1.00 60.28 84 LYS A O 1
ATOM 704 N N . SER A 1 85 ? 13.654 -6.781 -24.214 1.00 57.47 85 SER A N 1
ATOM 705 C CA . SER A 1 85 ? 12.922 -6.646 -25.485 1.00 57.47 85 SER A CA 1
ATOM 706 C C . SER A 1 85 ? 11.509 -6.071 -25.341 1.00 57.47 85 SER A C 1
ATOM 708 O O . SER A 1 85 ? 10.939 -5.62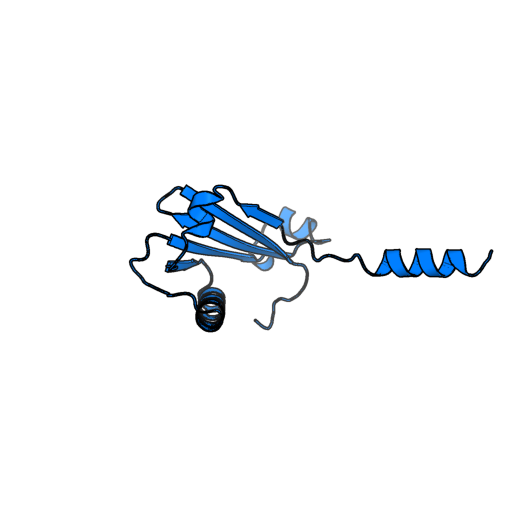3 -26.328 1.00 57.47 85 SER A O 1
ATOM 710 N N . LEU A 1 86 ? 10.928 -6.093 -24.135 1.00 57.00 86 LEU A N 1
ATOM 711 C CA . LEU A 1 86 ? 9.625 -5.481 -23.827 1.00 57.00 86 LEU A CA 1
ATOM 712 C C . LEU A 1 86 ? 9.714 -3.965 -23.568 1.00 57.00 86 LEU A C 1
ATOM 714 O O . LEU A 1 86 ? 8.711 -3.369 -23.184 1.00 57.00 86 LEU A O 1
ATOM 718 N N . GLY A 1 87 ? 10.890 -3.357 -23.771 1.00 55.25 87 GLY A N 1
ATOM 719 C CA . GLY A 1 87 ? 11.252 -1.977 -23.425 1.00 55.25 87 GLY A CA 1
ATOM 720 C C . GLY A 1 87 ? 10.494 -0.850 -24.136 1.00 55.25 87 GLY A C 1
ATOM 721 O O . GLY A 1 87 ? 11.102 0.161 -24.464 1.00 55.25 87 GLY A O 1
ATOM 722 N N . ALA A 1 88 ? 9.193 -0.985 -24.382 1.00 58.12 88 ALA A N 1
ATOM 723 C CA . ALA A 1 88 ? 8.396 0.061 -24.997 1.00 58.12 88 ALA A CA 1
ATOM 724 C C . ALA A 1 88 ? 7.495 0.807 -24.013 1.00 58.12 88 ALA A C 1
ATOM 726 O O . ALA A 1 88 ? 7.368 1.997 -24.236 1.00 58.12 88 ALA A O 1
ATOM 727 N N . ASP A 1 89 ? 6.924 0.208 -22.948 1.00 63.91 89 ASP A N 1
ATOM 728 C CA . ASP A 1 89 ? 5.846 0.865 -22.166 1.00 63.91 89 ASP A CA 1
ATOM 729 C C . ASP A 1 89 ? 5.791 0.620 -20.642 1.00 63.91 89 ASP A C 1
ATOM 731 O O . ASP A 1 89 ? 4.862 1.091 -19.988 1.00 63.91 89 ASP A O 1
ATOM 735 N N . PHE A 1 90 ? 6.760 -0.074 -20.041 1.00 74.56 90 PHE A N 1
ATOM 736 C CA . PHE A 1 90 ? 6.687 -0.440 -18.622 1.00 74.56 90 PHE A CA 1
ATOM 737 C C . PHE A 1 90 ? 8.085 -0.595 -18.012 1.00 74.56 90 PHE A C 1
ATOM 739 O O . PHE A 1 90 ? 8.881 -1.375 -18.526 1.00 74.56 90 PHE A O 1
ATOM 746 N N . ASP A 1 91 ? 8.351 0.103 -16.904 1.00 78.00 91 ASP A N 1
ATOM 747 C CA . ASP A 1 91 ? 9.612 0.022 -16.143 1.00 78.00 91 ASP A CA 1
ATOM 748 C C . ASP A 1 91 ? 9.431 -0.595 -14.754 1.00 78.00 91 ASP A C 1
ATOM 750 O O . ASP A 1 91 ? 10.395 -1.031 -14.116 1.00 78.00 91 ASP A O 1
ATOM 754 N N . GLY A 1 92 ? 8.194 -0.687 -14.280 1.00 84.31 92 GLY A N 1
ATOM 755 C CA . GLY A 1 92 ? 7.889 -1.282 -12.995 1.00 84.31 92 GLY A CA 1
ATOM 756 C C . GLY A 1 92 ? 6.515 -0.891 -12.482 1.00 84.31 92 GLY A C 1
ATOM 757 O O . GLY A 1 92 ? 5.750 -0.197 -13.145 1.00 84.31 92 GLY A O 1
ATOM 758 N N . TYR A 1 93 ? 6.201 -1.346 -11.274 1.00 87.44 93 TYR A N 1
ATOM 759 C CA . TYR A 1 93 ? 4.987 -0.927 -10.582 1.00 87.44 93 TYR A CA 1
ATOM 760 C C . TYR A 1 93 ? 5.230 -0.772 -9.089 1.00 87.44 93 TYR A C 1
ATOM 762 O O . TYR A 1 93 ? 6.106 -1.424 -8.508 1.00 87.44 93 TYR A O 1
ATOM 770 N N . VAL A 1 94 ? 4.400 0.054 -8.462 1.00 91.06 94 VAL A N 1
ATOM 771 C CA . VAL A 1 94 ? 4.224 0.074 -7.012 1.00 91.06 94 VAL A CA 1
ATOM 772 C C . VAL A 1 94 ? 2.843 -0.478 -6.700 1.00 91.06 94 VAL A C 1
ATOM 774 O O . VAL A 1 94 ? 1.844 -0.080 -7.297 1.00 91.06 94 VAL A O 1
ATOM 777 N N . ARG A 1 95 ? 2.780 -1.429 -5.773 1.00 94.75 95 ARG A N 1
ATOM 778 C CA . ARG A 1 95 ? 1.544 -2.066 -5.327 1.00 94.75 95 ARG A CA 1
ATOM 779 C C . ARG A 1 95 ? 1.396 -1.912 -3.824 1.00 94.75 95 ARG A C 1
ATOM 781 O O . ARG A 1 95 ? 2.298 -2.251 -3.065 1.00 94.75 95 ARG A O 1
ATOM 788 N N . PHE A 1 96 ? 0.204 -1.508 -3.417 1.00 96.25 96 PHE A N 1
ATOM 789 C CA . PHE A 1 96 ? -0.232 -1.456 -2.031 1.00 96.25 96 PHE A CA 1
ATOM 790 C C . PHE A 1 96 ? -1.307 -2.514 -1.818 1.00 96.25 96 PHE A C 1
ATOM 792 O O . PHE A 1 96 ? -2.227 -2.651 -2.627 1.00 96.25 96 PHE A O 1
ATOM 799 N N . SER A 1 97 ? -1.197 -3.311 -0.764 1.00 97.88 97 SER A N 1
ATOM 800 C CA . SER A 1 97 ? -2.201 -4.321 -0.420 1.00 97.88 97 SER A CA 1
ATOM 801 C C . SER A 1 97 ? -2.454 -4.323 1.080 1.00 97.88 97 SER A C 1
ATOM 803 O O . SER A 1 97 ? -1.529 -4.497 1.864 1.00 97.88 97 SER A O 1
ATOM 805 N N . VAL A 1 98 ? -3.707 -4.127 1.482 1.00 97.94 98 VAL A N 1
ATOM 806 C CA . VAL A 1 98 ? -4.120 -4.174 2.887 1.00 97.94 98 VAL A CA 1
ATOM 807 C C . VAL A 1 98 ? -4.689 -5.548 3.187 1.00 97.94 98 VAL A C 1
ATOM 809 O O . VAL A 1 98 ? -5.628 -5.991 2.523 1.00 97.94 98 VAL A O 1
ATOM 812 N N . TYR A 1 99 ? -4.149 -6.195 4.212 1.00 98.25 99 TYR A N 1
ATOM 813 C CA . TYR A 1 99 ? -4.602 -7.490 4.703 1.00 98.25 99 TYR A CA 1
ATOM 814 C C . TYR A 1 99 ? -5.076 -7.398 6.145 1.00 98.25 99 TYR A C 1
ATOM 816 O O . TYR A 1 99 ? -4.514 -6.634 6.923 1.00 98.25 99 TYR A O 1
ATOM 824 N N . LYS A 1 100 ? -6.031 -8.249 6.521 1.00 97.44 100 LYS A N 1
ATOM 825 C CA . LYS A 1 100 ? -6.320 -8.605 7.916 1.00 97.44 100 LYS A CA 1
ATOM 826 C C . LYS A 1 100 ? -6.024 -10.090 8.089 1.00 97.44 100 LYS A C 1
ATOM 828 O O . LYS A 1 100 ? -6.707 -10.933 7.503 1.00 97.44 100 LYS A O 1
ATOM 833 N N . GLY A 1 101 ? -4.953 -10.422 8.808 1.00 94.38 101 GLY A N 1
ATOM 834 C CA . GLY A 1 101 ? -4.381 -11.773 8.755 1.00 94.38 101 GLY A CA 1
ATOM 835 C C . GLY A 1 101 ? -4.001 -12.157 7.315 1.00 94.38 101 GLY A C 1
ATOM 836 O O . GLY A 1 101 ? -3.205 -11.464 6.683 1.00 94.38 101 GLY A O 1
ATOM 837 N N . ASN A 1 102 ? -4.608 -13.225 6.783 1.00 95.56 102 ASN A N 1
ATOM 838 C CA . ASN A 1 102 ? -4.386 -13.709 5.409 1.00 95.56 102 ASN A CA 1
ATOM 839 C C . ASN A 1 102 ? -5.425 -13.196 4.394 1.00 95.56 102 ASN A C 1
ATOM 841 O O . ASN A 1 102 ? -5.335 -13.503 3.205 1.00 95.56 102 ASN A O 1
ATOM 845 N N . LYS A 1 103 ? -6.427 -12.431 4.838 1.00 97.38 103 LYS A N 1
ATOM 846 C CA . LYS A 1 103 ? -7.511 -11.942 3.980 1.00 97.38 103 LYS A CA 1
ATOM 847 C C . LYS A 1 103 ? -7.120 -10.617 3.333 1.00 97.38 103 LYS A C 1
ATOM 849 O O . LYS A 1 103 ? -6.858 -9.651 4.044 1.00 97.38 103 LYS A O 1
ATOM 854 N N . LEU A 1 104 ? -7.107 -10.566 2.000 1.00 97.62 104 LEU A N 1
ATOM 855 C CA . LEU A 1 104 ? -6.895 -9.332 1.239 1.00 97.62 104 LEU A CA 1
ATOM 856 C C . LEU A 1 104 ? -8.160 -8.468 1.290 1.00 97.62 104 LEU A C 1
ATOM 858 O O . LEU A 1 104 ? -9.228 -8.916 0.882 1.00 97.62 104 LEU A O 1
ATOM 862 N N . ILE A 1 105 ? -8.029 -7.239 1.781 1.00 97.94 105 ILE A N 1
ATOM 863 C CA . ILE A 1 105 ? -9.139 -6.293 1.979 1.00 97.94 105 ILE A CA 1
ATOM 864 C C . ILE A 1 105 ? -9.182 -5.273 0.847 1.00 97.94 105 ILE A C 1
ATOM 866 O O . ILE A 1 105 ? -10.232 -5.021 0.253 1.00 97.94 105 ILE A O 1
ATOM 870 N N . TYR A 1 106 ? -8.021 -4.718 0.513 1.00 96.50 106 TYR A N 1
ATOM 871 C CA . TYR A 1 106 ? -7.873 -3.683 -0.499 1.00 96.50 106 TYR A CA 1
ATOM 872 C C . TYR A 1 106 ? -6.553 -3.853 -1.240 1.00 96.50 106 TYR A C 1
ATOM 874 O O . TYR A 1 106 ? -5.549 -4.250 -0.648 1.00 96.50 106 TYR A O 1
ATOM 882 N N . ARG A 1 107 ? -6.546 -3.528 -2.531 1.00 96.50 107 ARG A N 1
ATOM 883 C CA . ARG A 1 107 ? -5.327 -3.424 -3.330 1.00 96.50 107 ARG A CA 1
ATOM 884 C C . ARG A 1 107 ? -5.409 -2.210 -4.235 1.00 96.50 107 ARG A C 1
ATOM 886 O O . ARG A 1 107 ? -6.427 -2.034 -4.899 1.00 96.50 107 ARG A O 1
ATOM 893 N N . CYS A 1 108 ? -4.314 -1.473 -4.354 1.00 94.25 108 CYS A N 1
ATOM 894 C CA . CYS A 1 108 ? -4.074 -0.622 -5.511 1.00 94.25 108 CYS A CA 1
ATOM 895 C C . CYS A 1 108 ? -2.684 -0.848 -6.101 1.00 94.25 108 CYS A C 1
ATOM 897 O O . CYS A 1 108 ? -1.787 -1.378 -5.441 1.00 94.25 108 CYS A O 1
ATOM 899 N N . GLN A 1 109 ? -2.542 -0.516 -7.376 1.00 92.88 109 GLN A N 1
ATOM 900 C CA . GLN A 1 109 ? -1.303 -0.616 -8.124 1.00 92.88 109 GLN A CA 1
ATOM 901 C C . GLN A 1 109 ? -1.231 0.523 -9.133 1.00 92.88 109 GLN A C 1
ATOM 903 O O . GLN A 1 109 ? -2.217 0.815 -9.812 1.00 92.88 109 GLN A O 1
ATOM 908 N N . GLU A 1 110 ? -0.053 1.119 -9.236 1.00 88.75 110 GLU A N 1
ATOM 909 C CA . GLU A 1 110 ? 0.291 2.064 -10.289 1.00 88.75 110 GLU A CA 1
ATOM 910 C C . GLU A 1 110 ? 1.537 1.549 -11.008 1.00 88.75 110 GLU A C 1
ATOM 912 O O . GLU A 1 110 ? 2.562 1.261 -10.381 1.00 88.75 110 GLU A O 1
ATOM 917 N N . ASP A 1 111 ? 1.407 1.400 -12.321 1.00 86.56 111 ASP A N 1
ATOM 918 C CA . ASP A 1 111 ? 2.506 1.064 -13.214 1.00 86.56 111 ASP A CA 1
ATOM 919 C C . ASP A 1 111 ? 3.225 2.359 -13.606 1.00 86.56 111 ASP A C 1
ATOM 921 O O . ASP A 1 111 ? 2.593 3.409 -13.755 1.00 86.56 111 ASP A O 1
ATOM 925 N N . TYR A 1 112 ? 4.542 2.302 -13.777 1.00 78.00 112 TYR A N 1
ATOM 926 C CA . TYR A 1 112 ? 5.337 3.453 -14.184 1.00 78.00 112 TYR A CA 1
ATOM 927 C C . TYR A 1 112 ? 6.290 3.119 -15.329 1.00 78.00 112 TYR A C 1
ATOM 929 O O . TYR A 1 112 ? 6.700 1.975 -15.536 1.00 78.00 112 TYR A O 1
ATOM 937 N N . LYS A 1 113 ? 6.624 4.176 -16.067 1.00 71.19 113 LYS A N 1
ATOM 938 C CA . LYS A 1 113 ? 7.562 4.221 -17.184 1.00 71.19 113 LYS A CA 1
ATOM 939 C C . LYS A 1 113 ? 8.347 5.533 -17.060 1.00 71.19 113 LYS A C 1
ATOM 941 O O . LYS A 1 113 ? 7.729 6.589 -16.932 1.00 71.19 113 LYS A O 1
ATOM 946 N N . GLY A 1 114 ? 9.671 5.473 -17.065 1.00 64.94 114 GLY A N 1
ATOM 947 C CA . GLY A 1 114 ? 10.602 6.557 -16.770 1.00 64.94 114 GLY A CA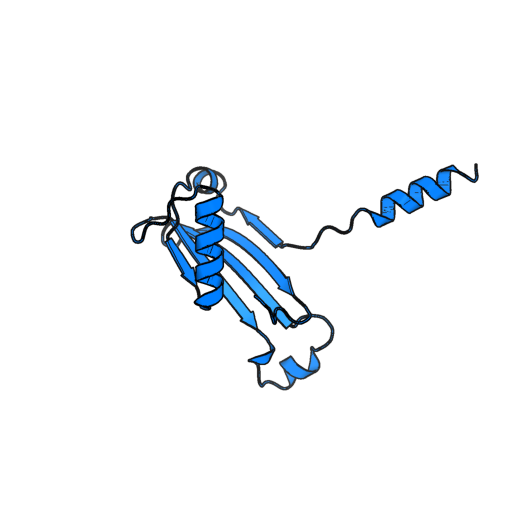 1
ATOM 948 C C . GLY A 1 114 ? 11.196 6.491 -15.359 1.00 64.94 114 GLY A C 1
ATOM 949 O O . GLY A 1 114 ? 10.873 5.623 -14.544 1.00 64.94 114 GLY A O 1
ATOM 950 N N . GLU A 1 115 ? 12.092 7.431 -15.064 1.00 49.50 115 GLU A N 1
ATOM 951 C CA . GLU A 1 115 ? 12.810 7.481 -13.793 1.00 49.50 115 GLU A CA 1
ATOM 952 C C . GLU A 1 115 ? 11.907 7.959 -12.643 1.00 49.50 115 GLU A C 1
ATOM 954 O O . GLU A 1 115 ? 11.680 9.149 -12.451 1.00 49.50 115 GLU A O 1
ATOM 959 N N . PHE A 1 116 ? 11.490 7.033 -11.776 1.00 47.31 116 PHE A N 1
ATOM 960 C CA . PHE A 1 116 ? 11.345 7.327 -10.342 1.00 47.31 116 PHE A CA 1
ATOM 961 C C . PHE A 1 116 ? 12.746 7.329 -9.690 1.00 47.31 116 PHE A C 1
ATOM 963 O O . PHE A 1 116 ? 13.017 6.559 -8.767 1.00 47.31 116 PHE A O 1
ATOM 970 N N . GLY A 1 117 ? 13.657 8.144 -10.237 1.00 37.66 117 GLY A N 1
ATOM 971 C CA . GLY A 1 117 ? 15.045 8.297 -9.786 1.00 37.66 117 GLY A CA 1
ATOM 972 C C . GLY A 1 117 ? 15.200 9.155 -8.528 1.00 37.66 117 GLY A C 1
ATOM 973 O O . GLY A 1 117 ? 16.171 8.977 -7.806 1.00 37.66 117 GLY A O 1
ATOM 974 N N . ASP A 1 118 ? 14.210 9.995 -8.210 1.00 33.66 118 ASP A N 1
ATOM 975 C CA . ASP A 1 118 ? 14.304 10.988 -7.126 1.00 33.66 118 ASP A CA 1
ATOM 976 C C . ASP A 1 118 ? 13.216 10.849 -6.056 1.00 33.66 118 ASP A C 1
ATOM 978 O O . ASP A 1 118 ? 12.837 11.824 -5.397 1.00 33.66 118 ASP A O 1
ATOM 982 N N . TYR A 1 119 ? 12.691 9.636 -5.862 1.00 39.88 119 TYR A N 1
ATOM 983 C CA . TYR A 1 119 ? 12.021 9.352 -4.602 1.00 39.88 119 TYR A CA 1
ATOM 984 C C . TYR A 1 119 ? 13.028 8.753 -3.655 1.00 39.88 119 TYR A C 1
ATOM 986 O O . TYR A 1 119 ? 13.251 7.532 -3.730 1.00 39.88 119 TYR A O 1
#

Sequence (119 aa):
MRKFLFFALFFLILSSCKNMYSKVFDKEEAKQIYCLNVKGNDMFLNTKVEKYLKEYGFRLEKNCPYRLEVFALKLSQCNSPKGKSLGADFDGYVRFSVYKGNKLIYRCQEDYKGEFGDY

Foldseek 3Di:
DVVVVVVVVVVVVPPPDQDKDKDFPAPVVVVVQQAEAEDEDDPVVSVVVVVVCVVVPHHHDNPDLKYKYKYKDALVPPPDPVSVVVLPFFGIKIKIWIDRVPRTGMIIMHTDDDDPPPD

Radius of gyration: 19.18 Å; chains: 1; bounding box: 42×41×52 Å

pLDDT: mean 80.56, std 18.52, range [33.66, 98.25]